Protein AF-A0A3N5VT01-F1 (afdb_monomer)

Nearest PDB structures (foldseek):
  7kdy-assembly1_A  TM=7.691E-01  e=2.479E-06  Streptomyces tokunonensis
  7kdx-assembly1_A  TM=7.220E-01  e=1.684E-06  Streptomyces tokunonensis
  7kdy-assembly2_B  TM=7.240E-01  e=3.650E-06  Streptomyces tokunonensis
  4lda-assembly7_G  TM=7.722E-01  e=2.218E-05  Pseudomonas aeruginosa PAO1
  4lda-assembly8_H  TM=7.170E-01  e=6.219E-05  Pseudomonas aeruginosa PAO1

Secondary structure (DSSP, 8-state):
-EEEEEEPPPPTTS-----HHHHHHHHHHHHTT-EEEEEE-TT-SSHHHHHHHHHHHH--SEEEEE--TTTHHHHHHHHHHHHHH-TTSEEEEESHHHHHSHHHHHHH-TT--EE--S--HHHHHHHHHHHHHT---TT-

Radius of gyration: 13.76 Å; Cα contacts (8 Å, |Δi|>4): 235; chains: 1; bounding box: 36×30×30 Å

Solvent-accessible surface area (backbone atoms only — not comparable to full-atom values): 7866 Å² total; per-residue (Å²): 88,41,32,38,38,35,44,53,43,56,68,83,90,56,80,95,70,80,65,58,69,60,52,53,39,42,53,53,39,40,75,72,67,29,51,68,46,76,48,74,28,61,86,45,92,52,48,68,68,50,48,53,53,49,46,73,73,64,59,40,53,33,36,40,34,45,35,42,79,85,24,40,72,53,35,52,55,50,42,47,50,45,37,72,77,37,68,84,29,46,28,35,39,30,34,70,40,47,45,71,45,41,74,61,50,45,72,77,34,81,57,50,76,43,74,42,56,74,81,46,52,70,58,50,45,52,52,52,52,28,62,74,72,70,52,78,70,84,94,110

Mean predicted aligned error: 2.88 Å

Structure (mmCIF, N/CA/C/O backbone):
data_AF-A0A3N5VT01-F1
#
_entry.id   AF-A0A3N5VT01-F1
#
loop_
_atom_site.group_PDB
_atom_site.id
_atom_site.type_symbol
_atom_site.label_atom_id
_atom_site.label_alt_id
_atom_site.label_comp_id
_atom_site.label_asym_id
_atom_site.label_entity_id
_atom_site.label_seq_id
_atom_site.pdbx_PDB_ins_code
_atom_site.Cartn_x
_atom_site.Cartn_y
_atom_site.Cartn_z
_atom_site.occupancy
_atom_site.B_iso_or_equiv
_atom_site.auth_seq_id
_atom_site.auth_comp_id
_atom_site.auth_asym_id
_atom_site.auth_atom_id
_atom_site.pdbx_PDB_model_num
ATOM 1 N N . MET A 1 1 ? -9.981 7.300 7.884 1.00 97.00 1 MET A N 1
ATOM 2 C CA . MET A 1 1 ? -8.986 6.627 8.768 1.00 97.00 1 MET A CA 1
ATOM 3 C C . MET A 1 1 ? -7.577 7.018 8.339 1.00 97.00 1 MET A C 1
ATOM 5 O O . MET A 1 1 ? -7.471 7.742 7.362 1.00 97.00 1 MET A O 1
ATOM 9 N N . ARG A 1 2 ? -6.523 6.557 9.026 1.00 98.56 2 ARG A N 1
ATOM 10 C CA . ARG A 1 2 ? -5.140 6.757 8.570 1.00 98.56 2 ARG A CA 1
ATOM 11 C C . ARG A 1 2 ? -4.755 5.743 7.501 1.00 98.56 2 ARG A C 1
ATOM 13 O O . ARG A 1 2 ? -4.854 4.536 7.752 1.00 98.56 2 ARG A O 1
ATOM 20 N N . ILE A 1 3 ? -4.327 6.237 6.345 1.00 98.81 3 ILE A N 1
ATOM 21 C CA . ILE A 1 3 ? -3.931 5.444 5.179 1.00 98.81 3 ILE A CA 1
ATOM 22 C C . ILE A 1 3 ? -2.516 5.829 4.766 1.00 98.81 3 ILE A C 1
ATOM 24 O O . ILE A 1 3 ? -2.203 7.010 4.642 1.00 98.81 3 ILE A O 1
ATOM 28 N N . LEU A 1 4 ? -1.656 4.832 4.571 1.00 98.88 4 LEU A N 1
ATOM 29 C CA . LEU A 1 4 ? -0.286 5.037 4.113 1.00 98.88 4 LEU A CA 1
ATOM 30 C C . LEU A 1 4 ? -0.146 4.558 2.669 1.00 98.88 4 LEU A C 1
ATOM 32 O O . LEU A 1 4 ? -0.422 3.397 2.387 1.00 98.88 4 LEU A O 1
ATOM 36 N N . LEU A 1 5 ? 0.318 5.416 1.769 1.00 98.81 5 LEU A N 1
ATOM 37 C CA . LEU A 1 5 ? 0.680 5.051 0.402 1.00 98.81 5 LEU A CA 1
ATOM 38 C C . LEU A 1 5 ? 2.201 5.024 0.264 1.00 98.81 5 LEU A C 1
ATOM 40 O O . LEU A 1 5 ? 2.883 5.928 0.738 1.00 98.81 5 LEU A O 1
ATOM 44 N N . ILE A 1 6 ? 2.748 3.990 -0.369 1.00 98.50 6 ILE A N 1
ATOM 45 C CA . ILE A 1 6 ? 4.194 3.772 -0.459 1.00 98.50 6 ILE A CA 1
ATOM 46 C C . ILE A 1 6 ? 4.628 3.753 -1.925 1.00 98.50 6 ILE A C 1
ATOM 48 O O . ILE A 1 6 ? 4.137 2.946 -2.719 1.00 98.50 6 ILE A O 1
ATOM 52 N N . ASN A 1 7 ? 5.607 4.596 -2.260 1.00 96.94 7 ASN A N 1
ATOM 53 C CA . ASN A 1 7 ? 6.404 4.462 -3.476 1.00 96.94 7 ASN A CA 1
ATOM 54 C C . ASN A 1 7 ? 7.711 3.719 -3.127 1.00 96.94 7 ASN A C 1
ATOM 56 O O . ASN A 1 7 ? 8.547 4.271 -2.404 1.00 96.94 7 ASN A O 1
ATOM 60 N N . PRO A 1 8 ? 7.902 2.460 -3.566 1.00 95.50 8 PRO A N 1
ATOM 61 C CA . PRO A 1 8 ? 9.101 1.693 -3.248 1.00 95.50 8 PRO A CA 1
ATOM 62 C C . PRO A 1 8 ? 10.306 2.183 -4.054 1.00 95.50 8 PRO A C 1
ATOM 64 O O . PRO A 1 8 ? 10.137 2.658 -5.175 1.00 95.50 8 PRO A O 1
ATOM 67 N N . PRO A 1 9 ? 11.538 1.963 -3.563 1.00 92.56 9 PRO A N 1
ATOM 68 C CA . PRO A 1 9 ? 12.727 2.311 -4.323 1.00 92.56 9 PRO A CA 1
ATOM 69 C C . PRO A 1 9 ? 12.864 1.453 -5.588 1.00 92.56 9 PRO A C 1
ATOM 71 O O . PRO A 1 9 ? 12.756 0.223 -5.534 1.00 92.56 9 PRO A O 1
ATOM 74 N N . TYR A 1 10 ? 13.163 2.114 -6.700 1.00 86.19 10 TYR A N 1
ATOM 75 C CA . TYR A 1 10 ? 13.573 1.547 -7.983 1.00 86.19 10 TYR A CA 1
ATOM 76 C C . TYR A 1 10 ? 15.105 1.553 -8.102 1.00 86.19 10 TYR A C 1
ATOM 78 O O . TYR A 1 10 ? 15.770 2.392 -7.483 1.00 86.19 10 TYR A O 1
ATOM 86 N N . PRO A 1 11 ? 15.704 0.656 -8.907 1.00 78.94 11 PRO A N 1
ATOM 87 C CA . PRO A 1 11 ? 17.115 0.759 -9.267 1.00 78.94 11 PRO A CA 1
ATOM 88 C C . PRO A 1 11 ? 17.451 2.159 -9.813 1.00 78.94 11 PRO A C 1
ATOM 90 O O . PRO A 1 11 ? 16.749 2.680 -10.671 1.00 78.94 11 PRO A O 1
ATOM 93 N N . VAL A 1 12 ? 18.558 2.751 -9.347 1.00 64.94 12 VAL A N 1
ATOM 94 C CA . VAL A 1 12 ? 18.976 4.159 -9.585 1.00 64.94 12 VAL A CA 1
ATOM 95 C C . VAL A 1 12 ? 19.231 4.501 -11.069 1.00 64.94 12 VAL A C 1
ATOM 97 O O . VAL A 1 12 ? 19.562 5.630 -11.407 1.00 64.94 12 VAL A O 1
ATOM 100 N N . CYS A 1 13 ? 19.073 3.539 -11.980 1.00 62.03 13 CYS A N 1
ATOM 101 C CA . CYS A 1 13 ? 19.203 3.772 -13.415 1.00 62.03 13 CYS A CA 1
ATOM 102 C C . CYS A 1 13 ? 18.014 4.549 -14.016 1.00 62.03 13 CYS A C 1
ATOM 104 O O . CYS A 1 13 ? 18.085 4.952 -15.176 1.00 62.03 13 CYS A O 1
ATOM 106 N N . GLU A 1 14 ? 16.935 4.754 -13.257 1.00 63.25 14 GLU A N 1
ATOM 107 C CA . GLU A 1 14 ? 15.757 5.506 -13.694 1.00 63.25 14 GLU A CA 1
ATOM 108 C C . GLU A 1 14 ? 15.742 6.951 -13.181 1.00 63.25 14 GLU A C 1
ATOM 110 O O . GLU A 1 14 ? 16.329 7.295 -12.153 1.00 63.25 14 GLU A O 1
ATOM 115 N N . SER A 1 15 ? 15.052 7.816 -13.927 1.00 68.94 15 SER A N 1
ATOM 116 C CA . SER A 1 15 ? 14.850 9.216 -13.547 1.00 68.94 15 SER A CA 1
ATOM 117 C C . SER A 1 15 ? 13.943 9.321 -12.321 1.00 68.94 15 SER A C 1
ATOM 119 O O . SER A 1 15 ? 12.996 8.555 -12.174 1.00 68.94 15 SER A O 1
ATOM 121 N N . LEU A 1 16 ? 14.203 10.300 -11.452 1.00 78.75 16 LEU A N 1
ATOM 122 C CA . LEU A 1 16 ? 13.312 10.607 -10.333 1.00 78.75 16 LEU A CA 1
ATOM 123 C C . LEU A 1 16 ? 12.006 11.188 -10.876 1.00 78.75 16 LEU A C 1
ATOM 125 O O . LEU A 1 16 ? 11.969 12.329 -11.336 1.00 78.75 16 LEU A O 1
ATOM 129 N N . THR A 1 17 ? 10.941 10.396 -10.828 1.00 83.75 17 THR A N 1
ATOM 130 C CA . THR A 1 17 ? 9.602 10.813 -11.243 1.00 83.75 17 THR A CA 1
ATOM 131 C C . THR A 1 17 ? 8.692 10.936 -10.037 1.00 83.75 17 THR A C 1
ATOM 133 O O . THR A 1 17 ? 8.695 10.079 -9.157 1.00 83.75 17 THR A O 1
ATOM 136 N N . MET A 1 18 ? 7.863 11.974 -10.032 1.00 87.88 18 MET A N 1
ATOM 137 C CA . MET A 1 18 ? 6.796 12.110 -9.050 1.00 87.88 18 MET A CA 1
ATOM 138 C C . MET A 1 18 ? 5.790 10.954 -9.208 1.00 87.88 18 MET A C 1
ATOM 140 O O . MET A 1 18 ? 5.360 10.695 -10.338 1.00 87.88 18 MET A O 1
ATOM 144 N N . PRO A 1 19 ? 5.380 10.270 -8.122 1.00 92.31 19 PRO A N 1
ATOM 145 C CA . PRO A 1 19 ? 4.452 9.145 -8.197 1.00 92.31 19 PRO A CA 1
ATOM 146 C C . PRO A 1 19 ? 3.004 9.636 -8.376 1.00 92.31 19 PRO A C 1
ATOM 148 O O . PRO A 1 19 ? 2.182 9.525 -7.471 1.00 92.31 19 PRO A O 1
ATOM 151 N N . LEU A 1 20 ? 2.688 10.190 -9.551 1.00 95.12 20 LEU A N 1
ATOM 152 C CA .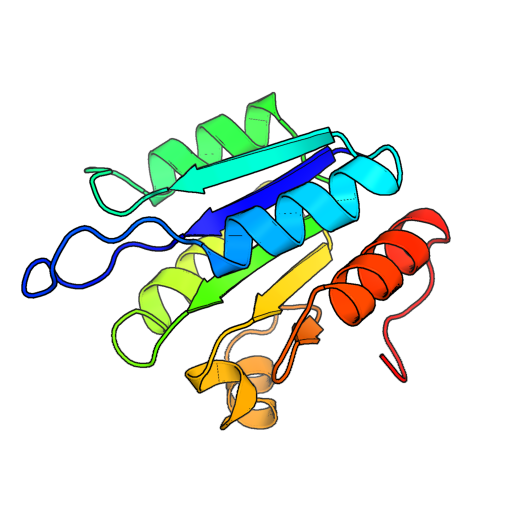 LEU A 1 20 ? 1.393 10.816 -9.856 1.00 95.12 20 LEU A CA 1
ATOM 153 C C . LEU A 1 20 ? 0.195 9.912 -9.549 1.00 95.12 20 LEU A C 1
ATOM 155 O O . LEU A 1 20 ? -0.753 10.378 -8.930 1.00 95.12 20 LEU A O 1
ATOM 159 N N . GLY A 1 21 ? 0.256 8.624 -9.903 1.00 95.25 21 GLY A N 1
ATOM 160 C CA . GLY A 1 21 ? -0.822 7.677 -9.593 1.00 95.25 21 GLY A CA 1
ATOM 161 C C . GLY A 1 21 ? -1.125 7.598 -8.093 1.00 95.25 21 GLY A C 1
ATOM 162 O O . GLY A 1 21 ? -2.279 7.671 -7.694 1.00 95.25 21 GLY A O 1
ATOM 163 N N . LEU A 1 22 ? -0.098 7.565 -7.233 1.00 97.31 22 LEU A N 1
ATOM 164 C CA . LEU A 1 22 ? -0.308 7.590 -5.780 1.00 97.31 22 LEU A CA 1
ATOM 165 C C . LEU A 1 22 ? -0.904 8.917 -5.295 1.00 97.31 22 LEU A C 1
ATOM 167 O O . LEU A 1 22 ? -1.646 8.917 -4.319 1.00 97.31 22 LEU A O 1
ATOM 171 N N . LEU A 1 23 ? -0.596 10.037 -5.955 1.00 97.94 23 LEU A N 1
ATOM 172 C CA . LEU A 1 23 ? -1.176 11.340 -5.615 1.00 97.94 23 LEU A CA 1
ATOM 173 C C . LEU A 1 23 ? -2.662 11.423 -5.991 1.00 97.94 23 LEU A C 1
ATOM 175 O O . LEU A 1 23 ? -3.438 11.990 -5.227 1.00 97.94 23 LEU A O 1
ATOM 179 N N . TYR A 1 24 ? -3.078 10.821 -7.111 1.00 98.19 24 TYR A N 1
ATOM 180 C CA . TYR A 1 24 ? -4.499 10.696 -7.457 1.00 98.19 24 TYR A CA 1
ATOM 181 C C . TYR A 1 24 ? -5.251 9.812 -6.45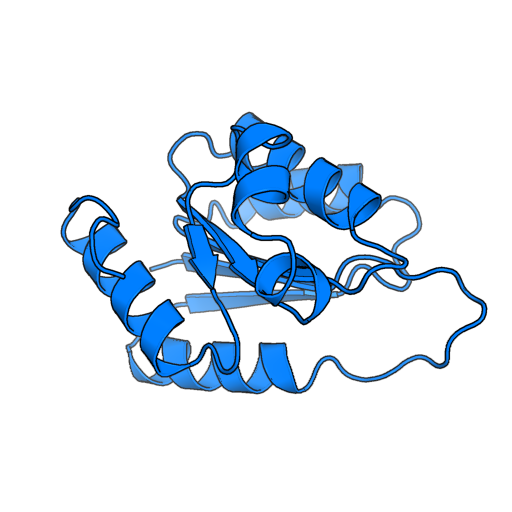8 1.00 98.19 24 TYR A C 1
ATOM 183 O O . TYR A 1 24 ? -6.301 10.214 -5.957 1.00 98.19 24 TYR A O 1
ATOM 191 N N . LEU A 1 25 ? -4.668 8.666 -6.086 1.00 98.38 25 LEU A N 1
ATOM 192 C CA . LEU A 1 25 ? -5.209 7.799 -5.035 1.00 98.38 25 LEU A CA 1
ATOM 193 C C . LEU A 1 25 ? -5.339 8.544 -3.699 1.00 98.38 25 LEU A C 1
ATOM 195 O O . LEU A 1 25 ? -6.376 8.456 -3.046 1.00 98.38 25 LEU A O 1
ATOM 199 N N . ALA A 1 26 ? -4.315 9.310 -3.306 1.00 98.56 26 ALA A N 1
ATOM 200 C CA . ALA A 1 26 ? -4.358 10.119 -2.091 1.00 98.56 26 ALA A CA 1
ATOM 201 C C . ALA A 1 26 ? -5.504 11.134 -2.135 1.00 98.56 26 ALA A C 1
ATOM 203 O O . ALA A 1 26 ? -6.326 11.151 -1.224 1.00 98.56 26 ALA A O 1
ATOM 204 N N . ALA A 1 27 ? -5.614 11.904 -3.221 1.00 98.38 27 ALA A N 1
ATOM 205 C CA . ALA A 1 27 ? -6.668 12.900 -3.382 1.00 98.38 27 ALA A CA 1
ATOM 206 C C . ALA A 1 27 ? -8.074 12.277 -3.321 1.00 98.38 27 ALA A C 1
ATOM 208 O O . ALA A 1 27 ? -8.969 12.840 -2.689 1.00 98.38 27 ALA A O 1
ATOM 209 N N . ARG A 1 28 ? -8.279 11.103 -3.937 1.00 98.44 28 ARG A N 1
ATOM 210 C CA . ARG A 1 28 ? -9.571 10.401 -3.890 1.00 98.44 28 ARG A CA 1
ATOM 211 C C . ARG A 1 28 ? -9.930 9.955 -2.470 1.00 98.44 28 ARG A C 1
ATOM 213 O O . ARG A 1 28 ? -11.061 10.168 -2.045 1.00 98.44 28 ARG A O 1
ATOM 220 N N . LEU A 1 29 ? -8.975 9.392 -1.728 1.00 98.50 29 LEU A N 1
ATOM 221 C CA . LEU A 1 29 ? -9.175 8.954 -0.340 1.00 98.50 29 LEU A CA 1
ATOM 222 C C . LEU A 1 29 ? -9.379 10.138 0.624 1.00 98.50 29 LEU A C 1
ATOM 224 O O . LEU A 1 29 ? -10.171 10.057 1.564 1.00 98.50 29 LEU A O 1
ATOM 228 N N . GLU A 1 30 ? -8.693 11.258 0.395 1.00 98.50 30 GLU A N 1
ATOM 229 C CA . GLU A 1 30 ? -8.882 12.497 1.160 1.00 98.50 30 GLU A CA 1
ATOM 230 C C . GLU A 1 30 ? -10.289 13.079 0.970 1.00 98.50 30 GLU A C 1
ATOM 232 O O . GLU A 1 30 ? -10.890 13.547 1.939 1.00 98.50 30 GLU A O 1
ATOM 237 N N . GLN A 1 31 ? -10.859 12.996 -0.241 1.00 98.00 31 GLN A N 1
ATOM 238 C CA . GLN A 1 31 ? -12.254 13.391 -0.501 1.00 98.00 31 GLN A CA 1
ATOM 239 C C . GLN A 1 31 ? -13.265 12.579 0.327 1.00 98.00 31 GLN A C 1
ATOM 241 O O . GLN A 1 31 ? -14.349 13.078 0.623 1.00 98.00 31 GLN A O 1
ATOM 246 N N . GLU A 1 32 ? -12.900 11.371 0.758 1.00 96.62 32 GLU A N 1
ATOM 247 C CA . GLU A 1 32 ? -13.697 10.505 1.642 1.00 96.62 32 GLU A CA 1
ATOM 248 C C . GLU A 1 32 ? -13.369 10.710 3.134 1.00 96.62 32 GLU A C 1
ATOM 250 O O . GLU A 1 32 ? -13.768 9.938 4.011 1.00 96.62 32 GLU A O 1
ATOM 255 N N . GLY A 1 33 ? -12.640 11.782 3.460 1.00 97.81 33 GLY A N 1
ATOM 256 C CA . GLY A 1 33 ? -12.327 12.180 4.831 1.00 97.81 33 GLY A CA 1
ATOM 257 C C . GLY A 1 33 ? -11.255 11.312 5.492 1.00 97.81 33 GLY A C 1
ATOM 258 O O . GLY A 1 33 ? -11.221 11.181 6.720 1.00 97.81 33 GLY A O 1
ATOM 259 N N . HIS A 1 34 ? -10.402 10.653 4.707 1.00 98.50 34 HIS A N 1
ATOM 260 C CA . HIS A 1 34 ? -9.260 9.913 5.235 1.00 98.50 34 HIS A CA 1
ATOM 261 C C . HIS A 1 34 ? -8.041 10.815 5.448 1.00 98.50 34 HIS A C 1
ATOM 263 O O . HIS A 1 34 ? -7.818 11.776 4.724 1.00 98.50 34 HIS A O 1
ATOM 269 N N . GLU A 1 35 ? -7.241 10.484 6.461 1.00 98.56 35 GLU A N 1
ATOM 270 C CA . GLU A 1 35 ? -5.929 11.089 6.678 1.00 98.56 35 GLU A CA 1
ATOM 271 C C . GLU A 1 35 ? -4.917 10.248 5.897 1.00 98.56 35 GLU A C 1
ATOM 273 O O . GLU A 1 35 ? -4.673 9.089 6.251 1.00 98.56 35 GLU A O 1
ATOM 278 N N . VAL A 1 36 ? -4.370 10.801 4.816 1.00 98.69 36 VAL A N 1
ATOM 279 C CA . VAL A 1 36 ? -3.467 10.076 3.918 1.00 98.69 36 VAL A CA 1
ATOM 280 C C . VAL A 1 36 ? -2.042 10.587 4.086 1.00 98.69 36 VAL A C 1
ATOM 282 O O . VAL A 1 36 ? -1.785 11.786 4.071 1.00 98.69 36 VAL A O 1
ATOM 285 N N . ALA A 1 37 ? -1.099 9.663 4.237 1.00 98.38 37 ALA A N 1
ATOM 286 C CA . ALA A 1 37 ? 0.328 9.944 4.188 1.00 98.38 37 ALA A CA 1
ATOM 287 C C . ALA A 1 37 ? 0.954 9.201 3.006 1.00 98.38 37 ALA A C 1
ATOM 289 O O . ALA A 1 37 ? 0.595 8.056 2.727 1.00 98.38 37 ALA A O 1
ATOM 290 N N . LEU A 1 38 ? 1.915 9.837 2.337 1.00 97.88 38 LEU A N 1
ATOM 291 C CA . LEU A 1 38 ? 2.686 9.232 1.256 1.00 97.88 38 LEU A CA 1
ATOM 292 C C . LEU A 1 38 ? 4.153 9.115 1.673 1.00 97.88 38 LEU A C 1
ATOM 294 O O . LEU A 1 38 ? 4.785 10.103 2.039 1.00 97.88 38 LEU A O 1
ATOM 298 N N . GLU A 1 39 ? 4.695 7.905 1.590 1.00 96.69 39 GLU A N 1
ATOM 299 C CA . GLU A 1 39 ? 6.107 7.607 1.820 1.00 96.69 39 GLU A CA 1
ATOM 300 C C . GLU A 1 39 ? 6.793 7.308 0.491 1.00 96.69 39 GLU A C 1
ATOM 302 O O . GLU A 1 39 ? 6.663 6.213 -0.067 1.00 96.69 39 GLU A O 1
ATOM 307 N N . ASP A 1 40 ? 7.538 8.293 -0.012 1.00 95.19 40 ASP A N 1
ATOM 308 C CA . ASP A 1 40 ? 8.402 8.108 -1.170 1.00 95.19 40 ASP A CA 1
ATOM 309 C C . ASP A 1 40 ? 9.794 7.651 -0.732 1.00 95.19 40 ASP A C 1
ATOM 311 O O . ASP A 1 40 ? 10.600 8.411 -0.190 1.00 95.19 40 ASP A O 1
ATOM 315 N N . LEU A 1 41 ? 10.075 6.368 -0.956 1.00 95.06 41 LEU A N 1
ATOM 316 C CA . LEU A 1 41 ? 11.295 5.723 -0.491 1.00 95.06 41 LEU A CA 1
ATOM 317 C C . LEU A 1 41 ? 12.409 5.727 -1.544 1.00 95.06 41 LEU A C 1
ATOM 319 O O . LEU A 1 41 ? 13.469 5.156 -1.277 1.00 95.06 41 LEU A O 1
ATOM 323 N N . GLN A 1 42 ? 12.220 6.383 -2.696 1.00 91.00 42 GLN A N 1
ATOM 324 C CA . GLN A 1 42 ? 13.166 6.349 -3.817 1.00 91.00 42 GLN A CA 1
ATOM 325 C C . GLN A 1 42 ? 14.588 6.784 -3.439 1.00 91.00 42 GLN A C 1
ATOM 327 O O . GLN A 1 42 ? 15.564 6.164 -3.857 1.00 91.00 42 GLN A O 1
ATOM 332 N N . LEU A 1 43 ? 14.718 7.828 -2.617 1.00 89.12 43 LEU A N 1
ATOM 333 C CA . LEU A 1 43 ? 16.010 8.346 -2.143 1.00 89.12 43 LEU A CA 1
ATOM 334 C C . LEU A 1 43 ? 16.336 7.929 -0.701 1.00 89.12 43 LEU A C 1
ATOM 336 O O . LEU A 1 43 ? 17.315 8.395 -0.109 1.00 89.12 43 LEU A O 1
ATOM 340 N N . CYS A 1 44 ? 15.527 7.047 -0.112 1.00 91.19 44 CYS A N 1
ATOM 341 C CA . CYS A 1 44 ? 15.717 6.621 1.263 1.00 91.19 44 CYS A CA 1
ATOM 342 C C . CYS A 1 44 ? 16.868 5.612 1.353 1.00 91.19 44 CYS A C 1
ATOM 344 O O . CYS A 1 44 ? 16.798 4.507 0.822 1.00 91.19 44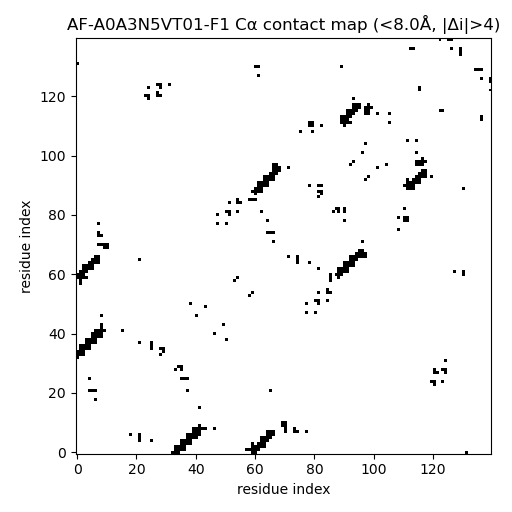 CYS A O 1
ATOM 346 N N . ARG A 1 45 ? 17.931 5.967 2.087 1.00 89.50 45 ARG A N 1
ATOM 347 C CA . ARG A 1 45 ? 19.091 5.077 2.304 1.00 89.50 45 ARG A CA 1
ATOM 348 C C . ARG A 1 45 ? 18.736 3.804 3.073 1.00 89.50 45 ARG A C 1
ATOM 350 O O . ARG A 1 45 ? 19.354 2.768 2.852 1.00 89.50 45 ARG A O 1
ATOM 357 N N . SER A 1 46 ? 17.752 3.889 3.970 1.00 94.62 46 SER A N 1
ATOM 358 C CA . SER A 1 46 ? 17.335 2.782 4.838 1.00 94.62 46 SER A CA 1
ATOM 359 C C . SER A 1 46 ? 15.808 2.616 4.833 1.00 94.62 46 SER A C 1
ATOM 361 O O . SER A 1 46 ? 15.180 2.859 5.869 1.00 94.62 46 SER A O 1
ATOM 363 N N . PRO A 1 47 ? 15.199 2.178 3.708 1.00 95.75 47 PRO A N 1
ATOM 364 C CA . PRO A 1 47 ? 13.744 2.171 3.517 1.00 95.75 47 PRO A CA 1
ATOM 365 C C . PRO A 1 47 ? 12.985 1.412 4.606 1.00 95.75 47 PRO A C 1
ATOM 367 O O . PRO A 1 47 ? 12.009 1.912 5.147 1.00 95.75 47 PRO A O 1
ATOM 370 N N . ILE A 1 48 ? 13.474 0.231 4.996 1.00 97.12 48 ILE A N 1
ATOM 371 C CA . ILE A 1 48 ? 12.824 -0.616 6.009 1.00 97.12 48 ILE A CA 1
ATOM 372 C C . ILE A 1 48 ? 12.842 0.048 7.390 1.00 97.12 48 ILE A C 1
ATOM 374 O O . ILE A 1 48 ? 11.825 0.084 8.077 1.00 97.12 48 ILE A O 1
ATOM 378 N N . SER A 1 49 ? 13.991 0.577 7.815 1.00 97.62 49 SER A N 1
ATOM 379 C CA . SER A 1 49 ? 14.118 1.228 9.124 1.00 97.62 49 SER A CA 1
ATOM 380 C C . SER A 1 49 ? 13.313 2.523 9.195 1.00 97.62 49 SER A C 1
ATOM 382 O O . SER A 1 49 ? 12.750 2.826 10.243 1.00 97.62 49 SER A O 1
ATOM 384 N N . HIS A 1 50 ? 13.259 3.274 8.092 1.00 97.81 50 HIS A N 1
ATOM 385 C CA . HIS A 1 50 ? 12.418 4.462 7.962 1.00 97.81 50 HIS A CA 1
ATOM 386 C C . HIS A 1 50 ? 10.936 4.093 8.039 1.00 97.81 50 HIS A C 1
ATOM 388 O O . HIS A 1 50 ? 10.243 4.570 8.931 1.00 97.81 50 HIS A O 1
ATOM 394 N N . LEU A 1 51 ? 10.493 3.133 7.221 1.00 98.50 51 LEU A N 1
ATOM 395 C CA . LEU A 1 51 ? 9.113 2.655 7.209 1.00 98.50 51 LEU A CA 1
ATOM 396 C C . LEU A 1 51 ? 8.658 2.174 8.594 1.00 98.50 51 LEU A C 1
ATOM 398 O O . LEU A 1 51 ? 7.572 2.531 9.035 1.00 98.5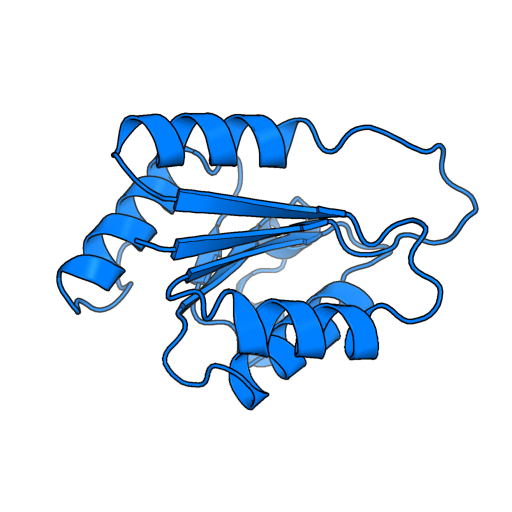0 51 LEU A O 1
ATOM 402 N N . LYS A 1 52 ? 9.489 1.424 9.333 1.00 98.44 52 LYS A N 1
ATOM 403 C CA . LYS A 1 52 ? 9.161 0.997 10.708 1.00 98.44 52 LYS A CA 1
ATOM 404 C C . LYS A 1 52 ? 8.885 2.175 11.647 1.00 98.44 52 LYS A C 1
ATOM 406 O O . LYS A 1 52 ? 7.982 2.081 12.475 1.00 98.44 52 LYS A O 1
ATOM 411 N N . LYS A 1 53 ? 9.647 3.270 11.531 1.00 98.06 53 LYS A N 1
ATOM 412 C CA . LYS A 1 53 ? 9.420 4.485 12.330 1.00 98.06 53 LYS A CA 1
ATOM 413 C C . LYS A 1 53 ? 8.102 5.146 11.945 1.00 98.06 53 LYS A C 1
ATOM 415 O O . LYS A 1 53 ? 7.312 5.439 12.838 1.00 98.06 53 LYS A O 1
ATOM 420 N N . THR A 1 54 ? 7.847 5.313 10.645 1.00 98.25 54 THR A N 1
ATOM 421 C CA . THR A 1 54 ? 6.580 5.865 10.150 1.00 98.25 54 THR A CA 1
ATOM 422 C C . THR A 1 54 ? 5.399 5.045 10.651 1.00 98.25 54 THR A C 1
ATOM 424 O O . THR A 1 54 ? 4.482 5.605 11.238 1.00 98.25 54 THR A O 1
ATOM 427 N N . LEU A 1 55 ? 5.436 3.718 10.514 1.00 98.50 55 LEU A N 1
ATOM 428 C CA . LEU A 1 55 ? 4.360 2.830 10.962 1.00 98.50 55 LEU A CA 1
ATOM 429 C C . LEU A 1 55 ? 4.111 2.915 12.475 1.00 98.50 55 LEU A C 1
ATOM 431 O O . LEU A 1 55 ? 2.958 2.912 12.897 1.00 98.50 55 LEU A O 1
ATOM 435 N N . GLY A 1 56 ? 5.166 3.036 13.287 1.00 97.00 56 GLY A N 1
ATOM 436 C CA . GLY A 1 56 ? 5.042 3.161 14.743 1.00 97.00 56 GLY A CA 1
ATOM 437 C C . GLY A 1 56 ? 4.409 4.476 15.212 1.00 97.00 56 GLY A C 1
ATOM 438 O O . GLY A 1 56 ? 3.785 4.503 16.268 1.00 97.00 56 GLY A O 1
ATOM 439 N N . VAL A 1 57 ? 4.544 5.552 14.432 1.00 97.69 57 VAL A N 1
ATOM 440 C CA . VAL A 1 57 ? 3.949 6.863 14.742 1.00 97.69 57 VAL A CA 1
ATOM 441 C C . VAL A 1 57 ? 2.573 6.996 14.093 1.00 97.69 57 VAL A C 1
ATOM 443 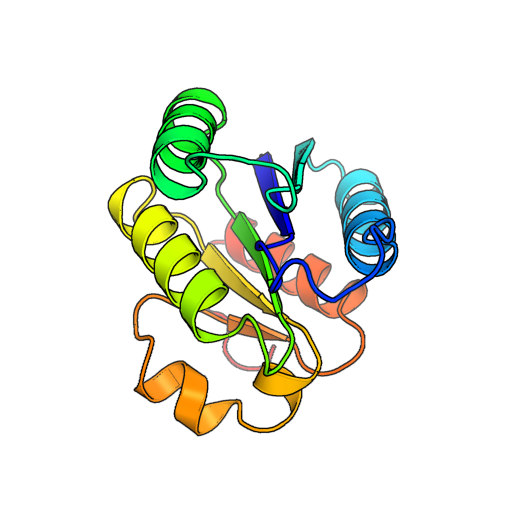O O . VAL A 1 57 ? 1.578 7.259 14.764 1.00 97.69 57 VAL A O 1
ATOM 446 N N . PHE A 1 58 ? 2.509 6.778 12.781 1.00 98.38 58 PHE A N 1
ATOM 447 C CA . PHE A 1 58 ? 1.314 6.988 11.976 1.00 98.38 58 PHE A CA 1
ATOM 448 C C . PHE A 1 58 ? 0.284 5.873 12.142 1.00 98.38 58 PHE A C 1
ATOM 450 O O . PHE A 1 58 ? -0.893 6.132 11.962 1.00 98.38 58 PHE A O 1
ATOM 457 N N . THR A 1 59 ? 0.675 4.652 12.523 1.00 98.00 59 THR A N 1
ATOM 458 C CA . THR A 1 59 ? -0.242 3.527 12.819 1.00 98.00 59 THR A CA 1
ATOM 459 C C . THR A 1 59 ? -1.429 3.419 11.835 1.00 98.00 59 THR A C 1
ATOM 461 O O . THR A 1 59 ? -2.589 3.597 12.233 1.00 98.00 59 THR A O 1
ATOM 464 N N . PRO A 1 60 ? -1.161 3.210 10.528 1.00 98.62 60 PRO A N 1
ATOM 465 C CA . PRO A 1 60 ? -2.200 3.162 9.503 1.00 98.62 60 PRO A CA 1
ATOM 466 C C . PRO A 1 60 ? -3.088 1.921 9.649 1.00 98.62 60 PRO A C 1
ATOM 468 O O . PRO A 1 60 ? -2.643 0.871 10.111 1.00 98.62 60 PRO A O 1
ATOM 471 N N . ARG A 1 61 ? -4.345 2.035 9.206 1.00 98.50 61 ARG A N 1
ATOM 472 C CA . ARG A 1 61 ? -5.285 0.901 9.106 1.00 98.50 61 ARG A CA 1
ATOM 473 C C . ARG A 1 61 ? -5.343 0.293 7.704 1.00 98.50 61 ARG A C 1
ATOM 475 O O . ARG A 1 61 ? -5.787 -0.840 7.560 1.00 98.50 61 ARG A O 1
ATOM 482 N N . LEU A 1 62 ? -4.876 1.029 6.698 1.00 98.75 62 LEU A N 1
ATOM 483 C CA . LEU A 1 62 ? -4.709 0.562 5.327 1.00 98.75 62 LEU A CA 1
ATOM 484 C C . LEU A 1 62 ? -3.359 1.048 4.803 1.00 98.75 62 LEU A C 1
ATOM 486 O O . LEU A 1 62 ? -2.987 2.204 5.022 1.00 98.75 62 LEU A O 1
ATOM 490 N N . VAL A 1 63 ? -2.631 0.169 4.123 1.00 98.88 63 VAL A N 1
ATOM 491 C CA . VAL A 1 63 ? -1.372 0.496 3.459 1.00 98.88 63 VAL A CA 1
ATOM 492 C C . VAL A 1 63 ? -1.436 0.079 1.999 1.00 98.88 63 VAL A C 1
ATOM 494 O O . VAL A 1 63 ? -1.533 -1.108 1.698 1.00 98.88 63 VAL A O 1
ATOM 497 N N . GLY A 1 64 ? -1.365 1.061 1.106 1.00 98.69 64 GLY A N 1
ATOM 498 C CA . GLY A 1 64 ? -1.243 0.863 -0.331 1.00 98.69 64 GLY A CA 1
ATOM 499 C C . GLY A 1 64 ? 0.215 0.948 -0.772 1.00 98.69 64 GLY A C 1
ATOM 500 O O . GLY A 1 64 ? 0.966 1.803 -0.303 1.00 98.69 64 GLY A O 1
ATOM 501 N N . ILE A 1 65 ? 0.631 0.090 -1.695 1.00 98.62 65 ILE A N 1
ATOM 502 C CA . ILE A 1 65 ? 1.943 0.178 -2.343 1.00 98.62 65 ILE A CA 1
ATOM 503 C C . ILE A 1 65 ? 1.786 0.014 -3.853 1.00 98.62 65 ILE A C 1
ATOM 505 O O . ILE A 1 65 ? 1.003 -0.815 -4.317 1.00 98.62 65 ILE A O 1
ATOM 509 N N . THR A 1 66 ? 2.543 0.791 -4.623 1.00 97.38 66 THR A N 1
ATOM 510 C CA . THR A 1 66 ? 2.662 0.594 -6.075 1.00 97.38 66 THR A CA 1
ATOM 511 C C . THR A 1 66 ? 3.930 -0.185 -6.404 1.00 97.38 66 THR A C 1
ATOM 513 O O . THR A 1 66 ? 4.904 -0.122 -5.657 1.00 97.38 66 THR A O 1
ATOM 516 N N . SER A 1 67 ? 3.962 -0.925 -7.511 1.00 95.50 67 SER A N 1
ATOM 517 C CA . SER A 1 67 ? 5.205 -1.526 -7.998 1.00 95.50 67 SER A CA 1
ATOM 518 C C . SER A 1 67 ? 5.214 -1.789 -9.496 1.00 95.50 67 SER A C 1
ATOM 520 O O . SER A 1 67 ? 4.184 -2.025 -10.127 1.00 95.50 67 SER A O 1
ATOM 522 N N . PHE A 1 68 ? 6.426 -1.857 -10.023 1.00 93.94 68 PHE A N 1
ATOM 523 C CA . PHE A 1 68 ? 6.761 -2.306 -11.360 1.00 93.94 68 PHE A CA 1
ATOM 524 C C . PHE A 1 68 ? 7.614 -3.577 -11.252 1.00 93.94 68 PHE A C 1
ATOM 526 O O . PHE A 1 68 ? 8.120 -3.919 -10.180 1.00 93.94 68 PHE A O 1
ATOM 533 N N . SER A 1 69 ? 7.842 -4.266 -12.372 1.00 94.62 69 SER A N 1
ATOM 534 C CA . SER A 1 69 ? 8.627 -5.513 -12.390 1.00 94.62 69 SER A CA 1
ATOM 535 C C . SER A 1 69 ? 9.999 -5.366 -11.720 1.00 94.62 69 SER A C 1
ATOM 537 O O . SER A 1 69 ? 10.455 -6.263 -11.017 1.00 94.62 69 SER A O 1
ATOM 539 N N . ILE A 1 70 ? 10.644 -4.210 -11.892 1.00 93.25 70 ILE A N 1
ATOM 540 C CA . ILE A 1 70 ? 11.999 -3.933 -11.398 1.00 93.25 70 ILE A CA 1
ATOM 541 C C . ILE A 1 70 ? 12.093 -3.723 -9.880 1.00 93.25 70 ILE A C 1
ATOM 543 O O . ILE A 1 70 ? 13.184 -3.846 -9.324 1.00 93.25 70 ILE A O 1
ATOM 547 N N . ASN A 1 71 ? 10.987 -3.414 -9.194 1.00 93.88 71 ASN A N 1
ATOM 548 C CA . ASN A 1 71 ? 10.978 -3.186 -7.746 1.00 93.88 71 ASN A CA 1
ATOM 549 C C . ASN A 1 71 ? 9.989 -4.080 -6.980 1.00 93.88 71 ASN A C 1
ATOM 551 O O . ASN A 1 71 ? 9.851 -3.922 -5.766 1.00 93.88 71 ASN A O 1
ATOM 555 N N . LEU A 1 72 ? 9.381 -5.068 -7.647 1.00 96.38 72 LEU A N 1
ATOM 556 C CA . LEU A 1 72 ? 8.415 -6.007 -7.072 1.00 96.38 72 LEU A CA 1
ATOM 557 C C . LEU A 1 72 ? 8.907 -6.642 -5.759 1.00 96.38 72 LEU A C 1
ATOM 559 O O . LEU A 1 72 ? 8.222 -6.603 -4.741 1.00 96.38 72 LEU A O 1
ATOM 563 N N . HIS A 1 73 ? 10.136 -7.166 -5.743 1.00 95.38 73 HIS A N 1
ATOM 564 C CA . HIS A 1 73 ? 10.710 -7.791 -4.541 1.00 95.38 73 HIS A CA 1
ATOM 565 C C . HIS A 1 73 ? 10.911 -6.797 -3.390 1.00 95.38 73 HIS A C 1
ATOM 567 O O . HIS A 1 73 ? 10.772 -7.144 -2.217 1.00 95.38 73 HIS A O 1
ATOM 573 N N . SER A 1 74 ? 11.256 -5.550 -3.718 1.00 95.62 74 SER A N 1
ATOM 574 C CA . SER A 1 74 ? 11.408 -4.481 -2.728 1.00 95.62 74 SER A CA 1
ATOM 575 C C . SER A 1 74 ? 10.054 -4.130 -2.108 1.00 95.62 74 SER A C 1
ATOM 577 O O . SER A 1 74 ? 9.922 -4.125 -0.883 1.00 95.62 74 SER A O 1
ATOM 579 N N . ALA A 1 75 ? 9.030 -3.942 -2.945 1.00 97.62 75 ALA A N 1
ATOM 580 C CA . ALA A 1 75 ? 7.660 -3.686 -2.515 1.00 97.62 75 ALA A CA 1
ATOM 581 C C . ALA A 1 75 ? 7.104 -4.821 -1.634 1.00 97.62 75 ALA A C 1
ATOM 583 O O . ALA A 1 75 ? 6.613 -4.560 -0.535 1.00 97.62 75 ALA A O 1
ATOM 584 N N . GLY A 1 76 ? 7.301 -6.084 -2.028 1.00 98.19 76 GLY A N 1
ATOM 585 C CA . GLY A 1 76 ? 6.888 -7.242 -1.229 1.00 98.19 76 GLY A CA 1
ATOM 586 C C . GLY A 1 76 ? 7.539 -7.275 0.160 1.00 98.19 76 GLY A C 1
ATOM 587 O O . GLY A 1 76 ? 6.861 -7.506 1.163 1.00 98.19 76 GLY A O 1
ATOM 588 N N . LYS A 1 77 ? 8.840 -6.961 0.267 1.00 98.06 77 LYS A N 1
ATOM 589 C CA . LYS A 1 77 ? 9.538 -6.845 1.567 1.00 98.06 77 LYS A CA 1
ATOM 590 C C . LYS A 1 77 ? 9.001 -5.706 2.436 1.00 98.06 77 LYS A C 1
ATOM 592 O O . LYS A 1 77 ? 8.957 -5.847 3.664 1.00 98.06 77 LYS A O 1
ATOM 597 N N . LEU A 1 78 ? 8.625 -4.584 1.825 1.00 98.62 78 LEU A N 1
ATOM 598 C CA . LEU A 1 78 ? 8.033 -3.452 2.535 1.00 98.62 78 LEU A CA 1
ATOM 599 C C . LEU A 1 78 ? 6.655 -3.831 3.084 1.00 98.62 78 LEU A C 1
ATOM 601 O O . LEU A 1 78 ? 6.447 -3.671 4.283 1.00 98.62 78 LEU A O 1
ATOM 605 N N . LEU A 1 79 ? 5.776 -4.449 2.287 1.00 98.69 79 LEU A N 1
ATOM 606 C CA . LEU A 1 79 ? 4.480 -4.946 2.778 1.00 98.69 79 LEU A CA 1
ATOM 607 C C . LEU A 1 79 ? 4.628 -6.008 3.873 1.00 98.69 79 LEU A C 1
ATOM 609 O O . LEU A 1 79 ? 3.910 -5.970 4.871 1.00 98.69 79 LEU A O 1
ATOM 613 N N . ARG A 1 80 ? 5.619 -6.900 3.769 1.00 98.69 80 ARG A N 1
ATOM 614 C CA . ARG A 1 80 ? 5.919 -7.843 4.856 1.00 98.69 80 ARG A CA 1
ATOM 615 C C . ARG A 1 80 ? 6.262 -7.114 6.153 1.00 98.69 80 ARG A C 1
ATOM 617 O O . ARG A 1 80 ? 5.835 -7.523 7.228 1.00 98.69 80 ARG A O 1
ATOM 624 N N . THR A 1 81 ? 7.037 -6.035 6.052 1.00 98.69 81 THR A N 1
ATOM 625 C CA . THR A 1 81 ? 7.388 -5.189 7.200 1.00 98.69 81 THR A CA 1
ATOM 626 C C . THR A 1 81 ? 6.159 -4.475 7.756 1.00 98.69 81 THR A C 1
ATOM 628 O O . THR A 1 81 ? 6.013 -4.405 8.974 1.00 98.69 81 THR A O 1
ATOM 631 N N . VAL A 1 82 ? 5.257 -4.002 6.890 1.00 98.75 82 VAL A N 1
ATOM 632 C CA . VAL A 1 82 ? 3.970 -3.422 7.297 1.00 98.75 82 VAL A CA 1
ATOM 633 C C . VAL A 1 82 ? 3.197 -4.413 8.154 1.00 98.75 82 VAL A C 1
ATOM 635 O O . VAL A 1 82 ? 2.888 -4.090 9.295 1.00 98.75 82 VAL A O 1
ATOM 638 N N . LYS A 1 83 ? 2.975 -5.640 7.667 1.00 98.25 83 LYS A N 1
ATOM 639 C CA . LYS A 1 83 ? 2.205 -6.654 8.405 1.00 98.25 83 LYS A CA 1
ATOM 640 C C . LYS A 1 83 ? 2.873 -7.079 9.720 1.00 98.25 83 LYS A C 1
ATOM 642 O O . LYS A 1 83 ? 2.192 -7.443 10.667 1.00 98.25 83 LYS A O 1
ATOM 647 N N . GLN A 1 84 ? 4.203 -6.996 9.818 1.00 98.31 84 GLN A N 1
ATOM 648 C CA . GLN A 1 84 ? 4.929 -7.253 11.070 1.00 98.31 84 GLN A CA 1
ATOM 649 C C . GLN A 1 84 ? 4.727 -6.163 12.134 1.00 98.31 84 GLN A C 1
ATOM 651 O O . GLN A 1 84 ? 4.750 -6.474 13.321 1.00 98.31 84 GLN A O 1
ATOM 656 N N . VAL A 1 85 ? 4.595 -4.896 11.731 1.00 98.50 85 VAL A N 1
ATOM 657 C CA . VAL A 1 85 ? 4.473 -3.754 12.660 1.00 98.50 85 VAL A CA 1
ATOM 658 C C . VAL A 1 85 ? 3.008 -3.407 12.934 1.00 98.50 85 VAL A C 1
ATOM 660 O O . VAL A 1 85 ? 2.651 -3.071 14.060 1.00 98.50 85 VAL A O 1
ATOM 663 N N . CYS A 1 86 ? 2.162 -3.513 11.914 1.00 98.31 86 CYS A N 1
ATOM 664 C CA . CYS A 1 86 ? 0.734 -3.232 11.945 1.00 98.31 86 CYS A CA 1
ATOM 665 C C . CYS A 1 86 ? -0.028 -4.472 11.437 1.00 98.31 86 CYS A C 1
ATOM 667 O O . CYS A 1 86 ? -0.496 -4.469 10.299 1.00 98.31 86 CYS A O 1
ATOM 669 N N . PRO A 1 87 ? -0.145 -5.547 12.241 1.00 97.62 87 PRO A N 1
ATOM 670 C CA . PRO A 1 87 ? -0.758 -6.809 11.804 1.00 97.62 87 PRO A CA 1
ATOM 671 C C . PRO A 1 87 ? -2.226 -6.663 11.386 1.00 97.62 87 PRO A C 1
ATOM 673 O O . PRO A 1 87 ? -2.679 -7.364 10.486 1.00 97.62 87 PRO A O 1
ATOM 676 N N . GLU A 1 88 ? -2.933 -5.701 11.979 1.00 96.62 88 GLU A N 1
ATOM 677 C CA . GLU A 1 88 ? -4.335 -5.393 11.678 1.00 96.62 88 GLU A CA 1
ATOM 678 C C . GLU A 1 88 ? -4.515 -4.462 10.468 1.00 96.62 88 GLU A C 1
ATOM 680 O O . GLU A 1 88 ? -5.646 -4.174 10.078 1.00 96.62 88 GLU A O 1
ATOM 685 N N . ALA A 1 89 ? -3.429 -3.935 9.890 1.00 98.31 89 ALA A N 1
ATOM 686 C CA . ALA A 1 89 ? -3.537 -3.108 8.697 1.00 98.31 89 ALA A CA 1
ATOM 687 C C . ALA A 1 89 ? -3.879 -3.982 7.485 1.00 98.31 89 ALA A C 1
ATOM 689 O O . ALA A 1 89 ? -3.251 -5.024 7.261 1.00 98.31 89 ALA A O 1
ATOM 690 N N . ALA A 1 90 ? -4.846 -3.525 6.691 1.00 98.50 90 ALA A N 1
ATOM 691 C CA . ALA A 1 90 ? -5.081 -4.063 5.362 1.00 98.50 90 ALA A CA 1
ATOM 692 C C . ALA A 1 90 ? -3.948 -3.619 4.431 1.00 98.50 90 ALA A C 1
ATOM 694 O O . ALA A 1 90 ? -3.550 -2.453 4.431 1.00 98.50 90 ALA A O 1
ATOM 695 N N . THR A 1 91 ? -3.424 -4.545 3.645 1.00 98.75 91 THR A N 1
ATOM 696 C CA . THR A 1 91 ? -2.326 -4.315 2.708 1.00 98.75 91 THR A CA 1
ATOM 697 C C . THR A 1 91 ? -2.824 -4.475 1.281 1.00 98.75 91 THR A C 1
ATOM 699 O O . THR A 1 91 ? -3.351 -5.519 0.902 1.00 98.75 91 THR A O 1
ATOM 702 N N . VAL A 1 92 ? -2.652 -3.420 0.493 1.00 98.69 92 VAL A N 1
ATOM 703 C CA . VAL A 1 92 ? -3.126 -3.336 -0.886 1.00 98.69 92 VAL A CA 1
ATOM 704 C C . VAL A 1 92 ? -1.932 -3.134 -1.803 1.00 98.69 92 VAL A C 1
ATOM 706 O O . VAL A 1 92 ? -1.119 -2.232 -1.587 1.00 98.69 92 VAL A O 1
ATOM 709 N N . TRP A 1 93 ? -1.823 -3.962 -2.834 1.00 98.56 93 TRP A N 1
ATOM 710 C CA . TRP A 1 93 ? -0.746 -3.880 -3.809 1.00 98.56 93 TRP A CA 1
ATOM 711 C C . TRP A 1 93 ? -1.300 -3.557 -5.197 1.00 98.56 93 TRP A C 1
ATOM 713 O O . TRP A 1 93 ? -2.076 -4.321 -5.760 1.00 98.56 93 TRP A O 1
ATOM 723 N N . GLY A 1 94 ? -0.890 -2.419 -5.752 1.00 98.12 94 GLY A N 1
ATOM 724 C CA . GLY A 1 94 ? -1.206 -2.007 -7.116 1.00 98.12 94 GLY A CA 1
ATOM 725 C C . GLY A 1 94 ? 0.025 -1.889 -8.017 1.00 98.12 94 GLY A C 1
ATOM 726 O O . GLY A 1 94 ? 1.177 -2.065 -7.601 1.00 98.12 94 GLY A O 1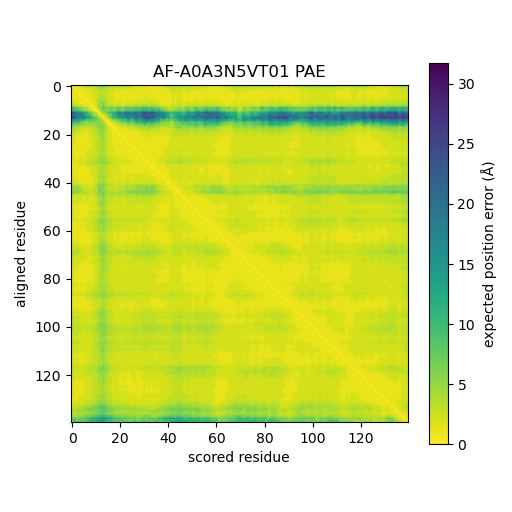
ATOM 727 N N . GLY A 1 95 ? -0.231 -1.551 -9.277 1.00 96.81 95 GLY A N 1
ATOM 728 C CA . GLY A 1 95 ? 0.789 -1.3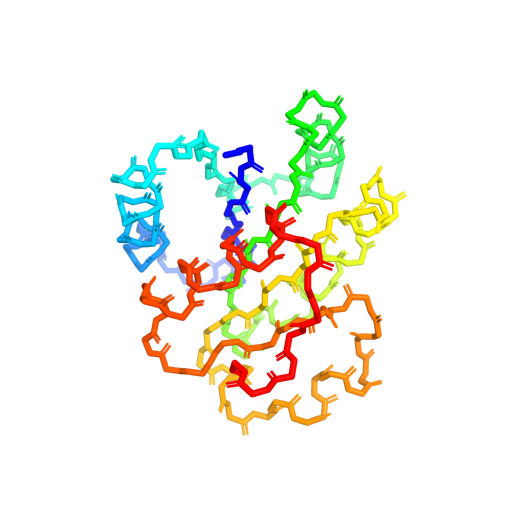22 -10.297 1.00 96.81 95 GLY A CA 1
ATOM 729 C C . GLY A 1 95 ? 0.834 -2.407 -11.379 1.00 96.81 95 GLY A C 1
ATOM 730 O O . GLY A 1 95 ? 0.203 -3.462 -11.256 1.00 96.81 95 GLY A O 1
ATOM 731 N N . PRO A 1 96 ? 1.567 -2.155 -12.476 1.00 96.06 96 PRO A N 1
ATOM 732 C CA . PRO A 1 96 ? 1.467 -2.947 -13.701 1.00 96.06 96 PRO A CA 1
ATOM 733 C C . PRO A 1 96 ? 1.861 -4.417 -13.534 1.00 96.06 96 PRO A C 1
ATOM 735 O O . PRO A 1 96 ? 1.237 -5.279 -14.143 1.00 96.06 96 PRO A O 1
ATOM 738 N N . HIS A 1 97 ? 2.869 -4.728 -12.711 1.00 96.12 97 HIS A N 1
ATOM 739 C CA . HIS A 1 97 ? 3.315 -6.117 -12.560 1.00 96.12 97 HIS A CA 1
ATOM 740 C C . HIS A 1 97 ? 2.287 -6.968 -11.811 1.00 96.12 97 HIS A C 1
ATOM 742 O O . HIS A 1 97 ? 1.912 -8.039 -12.276 1.00 96.12 97 HIS A O 1
ATOM 748 N N . VAL A 1 98 ? 1.797 -6.470 -10.673 1.00 97.69 98 VAL A N 1
ATOM 749 C CA . VAL A 1 98 ? 0.800 -7.189 -9.868 1.00 97.69 98 VAL A CA 1
ATOM 750 C C . VAL A 1 98 ? -0.561 -7.237 -10.553 1.00 97.69 98 VAL A C 1
ATOM 752 O O . VAL A 1 98 ? -1.306 -8.176 -10.334 1.00 97.69 98 VAL A O 1
ATOM 755 N N . SER A 1 99 ? -0.855 -6.289 -11.450 1.00 97.69 99 SER A N 1
ATOM 756 C CA . SER A 1 99 ? -2.046 -6.353 -12.309 1.00 97.69 99 SER A CA 1
ATOM 757 C C . SER A 1 99 ? -1.994 -7.490 -13.340 1.00 97.69 99 SER A C 1
ATOM 759 O O . SER A 1 99 ? -3.045 -7.913 -13.832 1.00 97.69 99 SER A O 1
ATOM 761 N N . PHE A 1 100 ? -0.783 -7.929 -13.705 1.00 97.38 100 PHE A N 1
ATOM 762 C CA . PHE A 1 100 ? -0.524 -8.959 -14.711 1.00 97.38 100 PHE A CA 1
ATOM 763 C C . PHE A 1 100 ? -0.361 -10.362 -14.105 1.00 97.38 100 PHE A C 1
ATOM 765 O O . PHE A 1 100 ? -0.885 -11.311 -14.676 1.00 97.38 100 PHE A O 1
ATOM 772 N N . ASP A 1 101 ? 0.355 -10.489 -12.983 1.00 96.75 101 ASP A N 1
ATOM 773 C CA . ASP A 1 101 ? 0.688 -11.772 -12.331 1.00 96.75 101 ASP A CA 1
ATOM 774 C C . ASP A 1 101 ? 0.086 -11.871 -10.913 1.00 96.75 101 ASP A C 1
ATOM 776 O O . ASP A 1 101 ? 0.749 -12.247 -9.944 1.00 96.75 101 ASP A O 1
ATOM 780 N N . ASP A 1 102 ? -1.177 -11.464 -10.780 1.00 96.56 102 ASP A N 1
ATOM 781 C CA . ASP A 1 102 ? -1.907 -11.317 -9.515 1.00 96.56 102 ASP A CA 1
ATOM 782 C C . ASP A 1 102 ? -1.926 -12.601 -8.666 1.00 96.56 102 ASP A C 1
ATOM 784 O O . ASP A 1 102 ? -1.470 -12.600 -7.516 1.00 96.56 102 ASP A O 1
ATOM 788 N N . GLU A 1 103 ? -2.394 -13.719 -9.224 1.00 96.69 103 GLU A N 1
ATOM 789 C CA . GLU A 1 103 ? -2.534 -14.988 -8.496 1.00 96.69 103 GLU A CA 1
ATOM 790 C C . GLU A 1 103 ? -1.202 -15.498 -7.927 1.00 96.69 103 GLU A C 1
ATOM 792 O O . GLU A 1 103 ? -1.130 -16.012 -6.802 1.00 96.69 103 GLU A O 1
ATOM 797 N N . ASN A 1 104 ? -0.128 -15.376 -8.706 1.00 97.62 104 ASN A N 1
ATOM 798 C CA . ASN A 1 104 ? 1.197 -15.828 -8.307 1.00 97.62 104 ASN A CA 1
ATOM 799 C C . ASN A 1 104 ? 1.805 -14.893 -7.255 1.00 97.62 104 ASN A C 1
ATOM 801 O O . ASN A 1 104 ? 2.372 -15.368 -6.266 1.00 97.62 104 ASN A O 1
ATOM 805 N N . VAL A 1 105 ? 1.636 -13.576 -7.417 1.00 98.06 105 VAL A N 1
ATOM 806 C CA . VAL A 1 105 ? 2.077 -12.586 -6.428 1.00 98.06 105 VAL A CA 1
ATOM 807 C C . VAL A 1 105 ? 1.383 -12.822 -5.086 1.00 98.06 105 VAL A C 1
ATOM 809 O O . VAL A 1 105 ? 2.086 -12.900 -4.076 1.00 98.06 105 VAL A O 1
ATOM 812 N N . LEU A 1 106 ? 0.059 -13.016 -5.050 1.00 97.12 106 LEU A N 1
ATOM 813 C CA . LEU A 1 106 ? -0.667 -13.322 -3.807 1.00 97.12 106 LEU A CA 1
ATOM 814 C C . LEU A 1 106 ? -0.165 -14.614 -3.158 1.00 97.12 106 LEU A C 1
ATOM 816 O O . LEU A 1 106 ? 0.125 -14.642 -1.961 1.00 97.12 106 LEU A O 1
ATOM 820 N N . ARG A 1 107 ? 0.022 -15.678 -3.949 1.00 97.88 107 ARG A N 1
ATOM 821 C CA . ARG A 1 107 ? 0.511 -16.972 -3.446 1.00 97.88 107 ARG A CA 1
ATOM 822 C C . ARG A 1 107 ? 1.893 -16.868 -2.799 1.00 97.88 107 ARG A C 1
ATOM 824 O O . ARG A 1 107 ? 2.155 -17.529 -1.796 1.00 97.88 107 ARG A O 1
ATOM 831 N N . GLN A 1 108 ? 2.785 -16.069 -3.378 1.00 97.88 108 GLN A N 1
ATOM 832 C CA . GLN A 1 108 ? 4.153 -15.900 -2.882 1.00 97.88 108 GLN A CA 1
ATOM 833 C C . GLN A 1 108 ? 4.261 -14.893 -1.727 1.00 97.88 108 GLN A C 1
ATOM 835 O O . GLN A 1 108 ? 5.252 -14.910 -0.993 1.00 97.88 108 GLN A O 1
ATOM 840 N N . ASN A 1 109 ? 3.259 -14.029 -1.547 1.00 98.31 109 ASN A N 1
ATOM 841 C CA . ASN A 1 109 ? 3.273 -12.938 -0.577 1.00 98.31 109 ASN A CA 1
ATOM 842 C C . ASN A 1 109 ? 2.012 -12.989 0.312 1.00 98.31 109 ASN A C 1
ATOM 844 O O . ASN A 1 109 ? 1.153 -12.120 0.201 1.00 98.31 109 ASN A O 1
ATOM 848 N N . PRO A 1 110 ? 1.906 -13.947 1.255 1.00 97.62 110 PRO A N 1
ATOM 849 C CA . PRO A 1 110 ? 0.706 -14.148 2.086 1.00 97.62 110 PRO A CA 1
ATOM 850 C C . PRO A 1 110 ? 0.422 -13.019 3.096 1.00 97.62 110 PRO A C 1
ATOM 852 O O . PRO A 1 110 ? -0.518 -13.099 3.877 1.00 97.62 110 PRO A O 1
ATOM 855 N N . TRP A 1 111 ? 1.267 -11.990 3.134 1.00 97.94 111 TRP A N 1
ATOM 856 C CA . TRP A 1 111 ? 1.070 -10.766 3.914 1.00 97.94 111 TRP A CA 1
ATOM 857 C C . TRP A 1 111 ? 0.410 -9.646 3.100 1.00 97.94 111 TRP A C 1
ATOM 859 O O . TRP A 1 111 ? 0.406 -8.516 3.575 1.00 97.94 111 TRP A O 1
ATOM 869 N N . VAL A 1 112 ? -0.043 -9.941 1.878 1.00 98.25 112 VAL A N 1
ATOM 870 C CA . VAL A 1 112 ? -0.778 -9.044 0.980 1.00 98.25 112 VAL A CA 1
ATOM 871 C C . VAL A 1 112 ? -2.243 -9.454 1.032 1.00 98.25 112 VAL A C 1
ATOM 873 O O . VAL A 1 112 ? -2.555 -10.610 0.758 1.00 98.25 112 VAL A O 1
ATOM 876 N N . ASP A 1 113 ? -3.125 -8.525 1.389 1.00 98.00 113 ASP A N 1
ATOM 877 C CA . ASP A 1 113 ? -4.550 -8.819 1.551 1.00 98.00 113 ASP A CA 1
ATOM 878 C C . ASP A 1 113 ? -5.325 -8.619 0.234 1.00 98.00 113 ASP A C 1
ATOM 880 O O . ASP A 1 113 ? -6.255 -9.370 -0.045 1.00 98.00 113 ASP A O 1
ATOM 884 N N . VAL A 1 114 ? -4.937 -7.630 -0.586 1.00 97.94 114 VAL A N 1
ATOM 885 C CA . VAL A 1 114 ? -5.624 -7.276 -1.843 1.00 97.94 114 VAL A CA 1
ATOM 886 C C . VAL A 1 114 ? -4.618 -6.891 -2.931 1.00 97.94 114 VAL A C 1
ATOM 888 O O . VAL A 1 114 ? -3.653 -6.170 -2.665 1.00 97.94 114 VAL A O 1
ATOM 891 N N . ILE A 1 115 ? -4.871 -7.315 -4.173 1.00 98.12 115 ILE A N 1
ATOM 892 C CA . ILE A 1 115 ? -4.244 -6.744 -5.373 1.00 98.12 115 ILE A CA 1
ATOM 893 C C . ILE A 1 115 ? -5.281 -5.911 -6.122 1.00 98.12 115 ILE A C 1
ATOM 895 O O . ILE A 1 115 ? -6.366 -6.401 -6.411 1.00 98.12 115 ILE A O 1
ATOM 899 N N . VAL A 1 116 ? -4.926 -4.675 -6.472 1.00 97.94 116 VAL A N 1
ATOM 900 C CA . VAL A 1 116 ? -5.755 -3.807 -7.320 1.00 97.94 116 VAL A CA 1
ATOM 901 C C . VAL A 1 116 ? -5.191 -3.812 -8.735 1.00 97.94 116 VAL A C 1
ATOM 903 O O . VAL A 1 116 ? -4.006 -3.530 -8.942 1.00 97.94 116 VAL A O 1
ATOM 906 N N . ARG A 1 117 ? -6.043 -4.154 -9.706 1.00 96.50 117 ARG A N 1
ATOM 907 C CA . ARG A 1 117 ? -5.677 -4.287 -11.120 1.00 96.50 117 ARG A CA 1
ATOM 908 C C . ARG A 1 117 ? -6.111 -3.056 -11.907 1.00 96.50 117 ARG A C 1
ATOM 910 O O . ARG A 1 117 ? -7.271 -2.673 -11.847 1.00 96.50 117 ARG A O 1
ATOM 917 N N . GLY A 1 118 ? -5.211 -2.513 -12.724 1.00 95.81 118 GLY A N 1
ATOM 918 C CA . GLY A 1 118 ? -5.512 -1.332 -13.539 1.00 95.81 118 GLY A CA 1
ATOM 919 C C . GLY A 1 118 ? -5.603 -0.052 -12.704 1.00 95.81 118 GLY A C 1
ATOM 920 O O . GLY A 1 118 ? -4.774 0.154 -11.816 1.00 95.81 118 GLY A O 1
ATOM 921 N N . GLU A 1 119 ? -6.576 0.802 -13.023 1.00 96.50 119 GLU A N 1
ATOM 922 C CA . GLU A 1 119 ? -6.849 2.036 -12.273 1.00 96.50 119 GLU A CA 1
ATOM 923 C C . GLU A 1 119 ? -7.428 1.706 -10.896 1.00 96.50 119 GLU A C 1
ATOM 925 O O . GLU A 1 119 ? -8.219 0.773 -10.751 1.00 96.50 119 GLU A O 1
ATOM 930 N N . GLY A 1 120 ? -7.006 2.447 -9.875 1.00 97.00 120 GLY A N 1
ATOM 931 C CA . GLY A 1 120 ? -7.181 2.024 -8.487 1.00 97.00 120 GLY A CA 1
ATOM 932 C C . GLY A 1 120 ? -7.994 2.966 -7.618 1.00 97.00 120 GLY A C 1
ATOM 933 O O . GLY A 1 120 ? -8.219 2.635 -6.464 1.00 97.00 120 GLY A O 1
ATOM 934 N N . GLU A 1 121 ? -8.410 4.127 -8.114 1.00 97.88 121 GLU A N 1
ATOM 935 C CA . GLU A 1 121 ? -9.034 5.187 -7.320 1.00 97.88 121 GLU A CA 1
ATOM 936 C C . GLU A 1 121 ? -10.334 4.718 -6.674 1.00 97.88 121 GLU A C 1
ATOM 938 O O . GLU A 1 121 ? -10.457 4.757 -5.450 1.00 97.88 121 GLU A O 1
ATOM 943 N N . GLU A 1 122 ? -11.271 4.217 -7.478 1.00 97.62 122 GLU A N 1
ATOM 944 C CA . GLU A 1 122 ? -12.559 3.741 -6.966 1.00 97.62 122 GLU A CA 1
ATOM 945 C C . GLU A 1 122 ? -12.418 2.407 -6.224 1.00 97.62 122 GLU A C 1
ATOM 947 O O . GLU A 1 122 ? -13.030 2.214 -5.177 1.00 97.62 122 GLU A O 1
ATOM 952 N N . THR A 1 123 ? -11.556 1.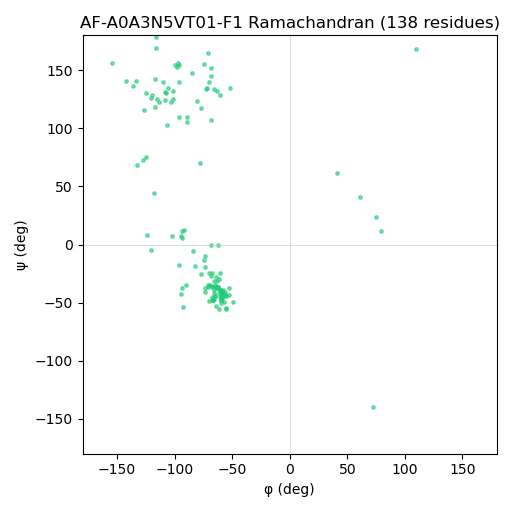504 -6.698 1.00 97.62 123 THR A N 1
ATOM 953 C CA . THR A 1 123 ? -11.326 0.217 -6.028 1.00 97.62 123 THR A CA 1
ATOM 954 C C . THR A 1 123 ? -10.676 0.406 -4.658 1.00 97.62 123 THR A C 1
ATOM 956 O O . THR A 1 123 ? -11.073 -0.232 -3.689 1.00 97.62 123 THR A O 1
ATOM 959 N N . LEU A 1 124 ? -9.693 1.301 -4.528 1.00 97.88 124 LEU A N 1
ATOM 960 C CA . LEU A 1 124 ? -9.029 1.569 -3.253 1.00 97.88 124 LEU A CA 1
ATOM 961 C C . LEU A 1 124 ? -9.965 2.270 -2.262 1.00 97.88 124 LEU A C 1
ATOM 963 O O . LEU A 1 124 ? -9.886 1.976 -1.068 1.00 97.88 124 LEU A O 1
ATOM 967 N N . ALA A 1 125 ? -10.851 3.145 -2.747 1.00 97.75 125 ALA A N 1
ATOM 968 C CA . ALA A 1 125 ? -11.943 3.709 -1.957 1.00 97.75 125 ALA A CA 1
ATOM 969 C C . ALA A 1 125 ? -12.880 2.603 -1.435 1.00 97.75 125 ALA A C 1
ATOM 971 O O . ALA A 1 125 ? -13.119 2.520 -0.231 1.00 97.75 125 ALA A O 1
ATOM 972 N N . GLU A 1 126 ? -13.306 1.665 -2.292 1.00 97.94 126 GLU A N 1
ATOM 973 C CA . GLU A 1 126 ? -14.115 0.515 -1.864 1.00 97.94 126 GLU A CA 1
ATOM 974 C C . GLU A 1 126 ? -13.394 -0.346 -0.810 1.00 97.94 126 GLU A C 1
ATOM 976 O O . GLU A 1 126 ? -13.987 -0.717 0.209 1.00 97.94 126 GLU A O 1
ATOM 981 N N . VAL A 1 127 ? -12.098 -0.631 -0.999 1.00 98.25 127 VAL A N 1
ATOM 982 C CA . VAL A 1 127 ? -11.296 -1.360 -0.002 1.00 98.25 127 VAL A CA 1
ATOM 983 C C . VAL A 1 127 ? -11.257 -0.597 1.326 1.00 98.25 127 VAL A C 1
ATOM 985 O O . VAL A 1 127 ? -11.426 -1.203 2.388 1.00 98.25 127 VAL A O 1
ATOM 988 N N . ALA A 1 128 ? -11.048 0.722 1.298 1.00 98.12 128 ALA A N 1
ATOM 989 C CA . ALA A 1 128 ? -11.017 1.550 2.500 1.00 98.12 128 ALA A CA 1
ATOM 990 C C . ALA A 1 128 ? -12.357 1.513 3.258 1.00 98.12 128 ALA A C 1
ATOM 992 O O . ALA A 1 128 ? -12.369 1.353 4.486 1.00 98.12 128 ALA A O 1
ATOM 993 N N . ASP A 1 129 ? -13.470 1.558 2.529 1.00 97.31 129 ASP A N 1
ATOM 994 C CA . ASP A 1 129 ? -14.824 1.431 3.066 1.00 97.31 129 ASP A CA 1
ATOM 995 C C . ASP A 1 129 ? -15.040 0.077 3.760 1.00 97.31 129 ASP A C 1
ATOM 997 O O . ASP A 1 129 ? -15.514 0.017 4.903 1.00 97.31 129 ASP A O 1
ATOM 1001 N N . ARG A 1 130 ? -14.606 -1.022 3.131 1.00 97.56 130 ARG A N 1
ATOM 1002 C CA . ARG A 1 130 ? -14.691 -2.370 3.720 1.00 97.56 130 ARG A CA 1
ATOM 1003 C C . ARG A 1 130 ? -13.831 -2.517 4.973 1.00 97.56 130 ARG A C 1
ATOM 1005 O O . ARG A 1 130 ? -14.275 -3.124 5.950 1.00 97.56 130 ARG A O 1
ATOM 1012 N N . VAL A 1 131 ? -12.654 -1.886 5.025 1.00 97.75 131 VAL A N 1
ATOM 1013 C CA . VAL A 1 131 ? -11.820 -1.841 6.245 1.00 97.75 131 VAL A CA 1
ATOM 1014 C C . VAL A 1 131 ? -12.534 -1.121 7.396 1.00 97.75 131 VAL A C 1
ATOM 1016 O O . VAL A 1 131 ? -12.399 -1.515 8.563 1.00 97.75 131 VAL A O 1
ATOM 1019 N N . ILE A 1 132 ? -13.302 -0.067 7.108 1.00 97.00 132 ILE A N 1
ATOM 1020 C CA . ILE A 1 132 ? -14.104 0.633 8.121 1.00 97.00 132 ILE A CA 1
ATOM 1021 C C . ILE A 1 132 ? -15.230 -0.273 8.627 1.00 97.00 132 ILE A C 1
ATOM 1023 O O . ILE A 1 132 ? -15.404 -0.387 9.845 1.00 97.00 132 ILE A O 1
ATOM 1027 N N . ARG A 1 133 ? -15.934 -0.951 7.714 1.00 96.44 133 ARG A N 1
ATOM 1028 C CA . ARG A 1 133 ? -17.050 -1.866 8.018 1.00 96.44 133 ARG A CA 1
ATOM 1029 C C . ARG A 1 133 ? -16.614 -3.207 8.614 1.00 96.44 133 ARG A C 1
ATOM 1031 O O . ARG A 1 133 ? -17.441 -3.895 9.202 1.00 96.44 133 ARG A O 1
ATOM 1038 N N . ARG A 1 134 ? -15.315 -3.530 8.552 1.00 94.25 134 ARG A N 1
ATOM 1039 C CA . ARG A 1 134 ? -14.725 -4.822 8.957 1.00 94.25 134 ARG A CA 1
ATOM 1040 C C . ARG A 1 134 ? -15.278 -5.993 8.140 1.00 94.25 134 ARG A C 1
ATOM 1042 O O . ARG A 1 134 ? -15.554 -7.062 8.679 1.00 94.25 134 ARG A O 1
ATOM 1049 N N . GLU A 1 135 ? -15.438 -5.762 6.845 1.00 95.25 135 GLU A N 1
ATOM 1050 C CA . GLU A 1 135 ? -15.885 -6.752 5.867 1.00 95.25 135 GLU A CA 1
ATOM 1051 C C . GLU A 1 135 ? -14.679 -7.380 5.152 1.00 95.25 135 GLU A C 1
ATOM 1053 O O . GLU A 1 135 ? -13.596 -6.794 5.102 1.00 95.25 135 GLU A O 1
ATOM 1058 N N . GLY A 1 136 ? -14.859 -8.589 4.613 1.00 94.12 136 GLY A N 1
ATOM 1059 C CA . GLY A 1 136 ? -13.861 -9.224 3.750 1.00 94.12 136 GLY A CA 1
ATOM 1060 C C . GLY A 1 136 ? -13.769 -8.547 2.378 1.00 94.12 136 GLY A C 1
ATOM 1061 O O . GLY A 1 136 ? -14.661 -7.799 1.974 1.00 94.12 136 GLY A O 1
ATOM 1062 N N . PHE A 1 137 ? -12.701 -8.841 1.638 1.00 94.94 137 PHE A N 1
ATOM 1063 C CA . 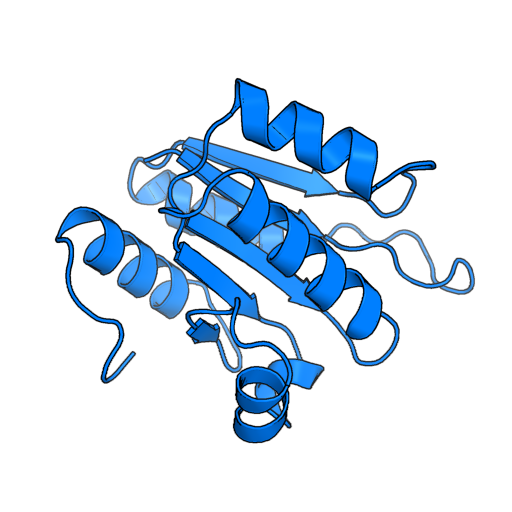PHE A 1 137 ? -12.429 -8.249 0.320 1.00 94.94 137 PHE A CA 1
ATOM 1064 C C . PHE A 1 137 ? -12.946 -9.090 -0.856 1.00 94.94 137 PHE A C 1
ATOM 1066 O O . PHE A 1 137 ? -12.606 -8.818 -2.000 1.00 94.94 137 PHE A O 1
ATOM 1073 N N . ASP A 1 138 ? -13.774 -10.106 -0.597 1.00 91.25 138 ASP A N 1
ATOM 1074 C CA . ASP A 1 138 ? -14.351 -10.929 -1.659 1.00 91.25 138 ASP A CA 1
ATOM 1075 C C . ASP A 1 138 ? -15.210 -10.076 -2.608 1.00 91.25 138 ASP A C 1
ATOM 1077 O O . ASP A 1 138 ? -16.107 -9.340 -2.174 1.00 91.25 138 ASP A O 1
ATOM 1081 N N . GLY A 1 139 ? -14.941 -10.189 -3.911 1.00 83.06 139 GLY A N 1
ATOM 1082 C CA . GLY A 1 139 ? -15.663 -9.467 -4.961 1.00 83.06 139 GLY A CA 1
ATOM 1083 C C . GLY A 1 139 ? -15.245 -8.008 -5.163 1.00 83.06 139 GLY A C 1
ATOM 1084 O O . GLY A 1 139 ? -15.977 -7.299 -5.851 1.00 83.06 139 GLY A O 1
ATOM 1085 N N . VAL A 1 140 ? -14.126 -7.583 -4.565 1.00 79.94 140 VAL A N 1
ATOM 1086 C CA . VAL A 1 140 ? -13.423 -6.323 -4.882 1.00 79.94 140 VAL A CA 1
ATOM 1087 C C . VAL A 1 140 ? -12.374 -6.561 -5.958 1.00 79.94 140 VAL A C 1
ATOM 1089 O O . VAL A 1 140 ? -11.707 -7.618 -5.885 1.00 79.94 140 VAL A O 1
#

Sequence (140 aa):
MRILLINPPYPVCESLTMPLGLLYLAARLEQEGHEVALEDLQLCRSPISHLKKTLGVFTPRLVGITSFSINLHSAGKLLRTVKQVCPEAATVWGGPHVSFDDENVLRQNPWVDVIVRGEGEETLAEVADRVIRREGFDGV

Foldseek 3Di:
DEEEEEEFAFDPVDDDDDPVLVVLLQVLVVVVVYDYDYHYCNVPPCSLVVLLVCCVVRVGQEYEYEDDPRCLVRRLVSLVSNCVNNVNHAYEYEYDPCLPVVVVSCVVRVSHQYYDHDRCNVVVVVVVVCSVVVHHPPPD

pLDDT: mean 95.44, std 6.46, range [62.03, 98.88]